Protein AF-Q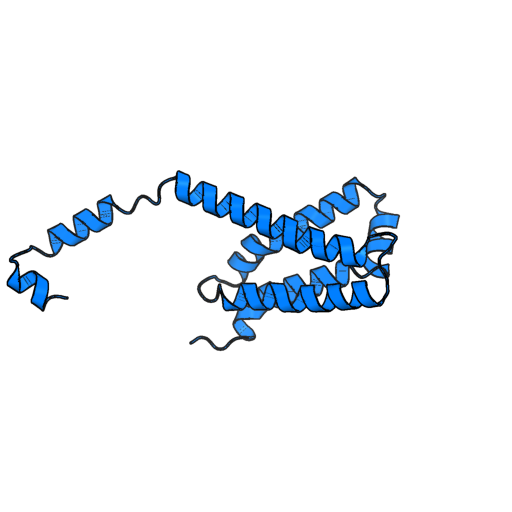26HB7-F1 (afdb_monomer_lite)

Secondary structure (DSSP, 8-state):
-HHHHHHTT--HHHHHHHHHHT----HHHHHHHHHHHHHHHHHHHHHHHHHHHSTT--HHHHHHHHHHHHHHHHHHHHHTTTS-HHHHHHHHHHHHHHHHHHHHHHS-HHHHHHHHHHTSHHHHHHHHHHHHHHHHHHS---

pLDDT: mean 83.29, std 12.32, range [47.03, 94.75]

Foldseek 3Di:
DVVVCVVVVPDVVVVVVVVVVVPPPDPVNVVVVLVVLQVQLQVLLVQLCCCQQPPPNDPVSNVVSLVSLQVVLLVLLVVPVVDALVRQCVSNVVSLVVVLVVLVVVDPPVCSVVSCVVSCVVVSSVNNNCCSNCVNVVDDDD

Structure (mmCIF, N/CA/C/O backbone):
data_AF-Q26HB7-F1
#
_entry.id   AF-Q26HB7-F1
#
loop_
_atom_site.group_PDB
_atom_site.id
_atom_site.type_symbol
_atom_site.label_atom_id
_atom_site.label_alt_id
_atom_site.label_comp_id
_atom_site.label_asym_id
_atom_site.label_entity_id
_atom_site.label_seq_id
_atom_site.pdbx_PDB_ins_code
_atom_site.Cartn_x
_atom_site.Cartn_y
_atom_site.Cartn_z
_atom_site.occupancy
_atom_site.B_iso_or_equiv
_atom_site.auth_seq_id
_atom_site.auth_comp_id
_atom_site.auth_asym_id
_atom_site.auth_atom_id
_atom_site.pdbx_PDB_model_num
ATOM 1 N N . MET A 1 1 ? -26.198 -9.750 33.982 1.00 58.72 1 MET A N 1
ATOM 2 C CA . MET A 1 1 ? -25.008 -9.469 34.816 1.00 58.72 1 MET A CA 1
ATOM 3 C C . MET A 1 1 ? -25.408 -8.933 36.194 1.00 58.72 1 MET A C 1
ATOM 5 O O . MET A 1 1 ? -24.713 -9.238 37.150 1.00 58.72 1 MET A O 1
ATOM 9 N N . GLU A 1 2 ? -26.551 -8.243 36.315 1.00 58.25 2 GLU A N 1
ATOM 10 C CA . GLU A 1 2 ? -27.126 -7.793 37.602 1.00 58.25 2 GLU A CA 1
ATOM 11 C C . GLU A 1 2 ? -27.372 -8.929 38.606 1.00 58.25 2 GLU A C 1
ATOM 13 O O . GLU A 1 2 ? -26.921 -8.833 39.737 1.00 58.25 2 GLU A O 1
ATOM 18 N N . LEU A 1 3 ? -27.954 -10.057 38.174 1.00 67.25 3 LEU A N 1
ATOM 19 C CA . LEU A 1 3 ? -28.267 -11.199 39.057 1.00 67.25 3 LEU A CA 1
ATOM 20 C C . LEU A 1 3 ? -27.049 -11.804 39.781 1.00 67.25 3 LEU A C 1
ATOM 22 O O . LEU A 1 3 ? -27.195 -12.396 40.843 1.00 67.25 3 LEU A O 1
ATOM 26 N N . ILE A 1 4 ? -25.853 -11.687 39.193 1.00 69.19 4 ILE A N 1
ATOM 27 C CA . ILE A 1 4 ? -24.612 -12.198 39.792 1.00 69.19 4 ILE A CA 1
ATOM 28 C C . ILE A 1 4 ? -24.048 -11.176 40.790 1.00 69.19 4 ILE A C 1
ATOM 30 O O . ILE A 1 4 ? -23.530 -11.571 41.827 1.00 69.19 4 ILE A O 1
ATOM 34 N N . CYS A 1 5 ? -24.178 -9.876 40.502 1.00 63.66 5 CYS A N 1
ATOM 35 C CA . CYS A 1 5 ? -23.710 -8.809 41.392 1.00 63.66 5 CYS A CA 1
ATOM 36 C C . CYS A 1 5 ? -24.573 -8.712 42.657 1.00 63.66 5 CYS A C 1
ATOM 38 O O . CYS A 1 5 ? -24.022 -8.577 43.746 1.00 63.66 5 CYS A O 1
ATOM 40 N N . ASP A 1 6 ? -25.891 -8.888 42.519 1.00 69.31 6 ASP A N 1
ATOM 41 C CA . ASP A 1 6 ? -26.824 -8.948 43.652 1.00 69.31 6 ASP A CA 1
ATOM 42 C C . ASP A 1 6 ? -26.564 -10.162 44.551 1.00 69.31 6 ASP A C 1
ATOM 44 O O . ASP A 1 6 ? -26.621 -10.054 45.771 1.00 69.31 6 ASP A O 1
ATOM 48 N N . ALA A 1 7 ? -26.222 -11.317 43.970 1.00 74.38 7 ALA A N 1
ATOM 49 C CA . ALA A 1 7 ? -25.921 -12.526 44.740 1.00 74.38 7 ALA A CA 1
ATOM 50 C C . ALA A 1 7 ? -24.597 -12.445 45.525 1.00 74.38 7 ALA A C 1
ATOM 52 O O . ALA A 1 7 ? -24.394 -13.213 46.463 1.00 74.38 7 ALA A O 1
ATOM 53 N N . LEU A 1 8 ? -23.689 -11.553 45.121 1.00 72.06 8 LEU A N 1
ATOM 54 C CA . LEU A 1 8 ? -22.365 -11.371 45.720 1.00 72.06 8 LEU A CA 1
ATOM 55 C C . LEU A 1 8 ? -22.265 -10.101 46.584 1.00 72.06 8 LEU A C 1
ATOM 57 O O . LEU A 1 8 ? -21.185 -9.834 47.103 1.00 72.06 8 LEU A O 1
ATOM 61 N N . GLU A 1 9 ? -23.354 -9.331 46.730 1.00 69.62 9 GLU A N 1
ATOM 62 C CA . GLU A 1 9 ? -23.386 -8.019 47.409 1.00 69.62 9 GLU A CA 1
ATOM 63 C C . GLU A 1 9 ? -22.279 -7.058 46.928 1.00 69.62 9 GLU A C 1
ATOM 65 O O . GLU A 1 9 ? -21.787 -6.205 47.669 1.00 69.62 9 GLU A O 1
ATOM 70 N N . ILE A 1 10 ? -21.856 -7.188 45.666 1.00 67.19 10 ILE A N 1
ATOM 71 C CA . ILE A 1 10 ? -20.816 -6.332 45.097 1.00 67.19 10 ILE A CA 1
ATOM 72 C C . ILE A 1 10 ? -21.489 -5.088 44.534 1.00 67.19 10 ILE A C 1
ATOM 74 O O . ILE A 1 10 ? -22.227 -5.149 43.549 1.00 67.19 10 ILE A O 1
ATOM 78 N N . GLU A 1 11 ? -21.196 -3.942 45.145 1.00 66.12 11 GLU A N 1
ATOM 79 C CA . GLU A 1 11 ? -21.634 -2.640 44.658 1.00 66.12 11 GLU A CA 1
ATOM 80 C C . GLU A 1 11 ? -21.124 -2.451 43.218 1.00 66.12 11 GLU A C 1
ATOM 82 O O . GLU A 1 11 ? -19.916 -2.436 42.972 1.00 66.12 11 GLU A O 1
ATOM 87 N N . SER A 1 12 ? -22.022 -2.336 42.238 1.00 61.31 12 SER A N 1
ATOM 88 C CA . SER A 1 12 ? -21.667 -2.247 40.808 1.00 61.31 12 SER A CA 1
ATOM 89 C C . SER A 1 12 ? -20.750 -1.053 40.479 1.00 61.31 12 SER A C 1
ATOM 91 O O . SER A 1 12 ? -20.002 -1.078 39.498 1.00 61.31 12 SER A O 1
ATOM 93 N N . SER A 1 13 ? -20.735 -0.037 41.348 1.00 60.41 13 SER A N 1
ATOM 94 C CA . SER A 1 13 ? -19.809 1.102 41.346 1.00 60.41 13 SER A CA 1
ATOM 95 C C . SER A 1 13 ? -18.339 0.690 41.552 1.00 60.41 13 SER A C 1
ATOM 97 O O . SER A 1 13 ? -17.431 1.272 40.948 1.00 60.41 13 SER A O 1
ATOM 99 N N . SER A 1 14 ? -18.083 -0.359 42.337 1.00 58.09 14 SER A N 1
ATOM 100 C CA . SER A 1 14 ? -16.742 -0.893 42.600 1.00 58.09 14 SER A CA 1
ATOM 101 C C . SER A 1 14 ? -16.161 -1.652 41.397 1.00 58.09 14 SER A C 1
ATOM 103 O O . SER A 1 14 ? -14.971 -1.548 41.116 1.00 58.09 14 SER A O 1
ATOM 105 N N . ILE A 1 15 ? -16.997 -2.322 40.598 1.00 59.88 15 ILE A N 1
ATOM 106 C CA . ILE A 1 15 ? -16.556 -3.018 39.375 1.00 59.88 15 ILE A CA 1
ATOM 107 C C . ILE A 1 15 ? -16.210 -2.010 38.271 1.00 59.88 15 ILE A C 1
ATOM 109 O O . ILE A 1 15 ? -15.153 -2.113 37.646 1.00 59.88 15 ILE A O 1
ATOM 113 N N . ASN A 1 16 ? -17.041 -0.979 38.089 1.00 59.66 16 ASN A N 1
ATOM 114 C CA . ASN A 1 16 ? -16.797 0.075 37.097 1.00 59.66 16 ASN A CA 1
ATOM 115 C C . ASN A 1 16 ? -15.513 0.873 37.393 1.00 59.66 16 ASN A C 1
ATOM 117 O O . ASN A 1 16 ? -14.807 1.294 36.474 1.00 59.66 16 ASN A O 1
ATOM 121 N N . SER A 1 17 ? -15.169 1.060 38.672 1.00 55.09 17 SER A N 1
ATOM 122 C CA . SER A 1 17 ? -13.924 1.735 39.062 1.00 55.09 17 SER A CA 1
ATOM 123 C C . SER A 1 17 ? -12.675 0.877 38.805 1.00 55.09 17 SER A C 1
ATOM 125 O O . SER A 1 17 ? -11.666 1.414 38.340 1.00 55.09 17 SER A O 1
ATOM 127 N N . ILE A 1 18 ? -12.747 -0.450 38.972 1.00 57.16 18 ILE A N 1
ATOM 128 C CA . ILE A 1 18 ? -11.662 -1.384 38.608 1.00 57.16 18 ILE A CA 1
ATOM 129 C C . ILE A 1 18 ? -11.458 -1.433 37.086 1.00 57.16 18 ILE A C 1
ATOM 131 O O . ILE A 1 18 ? -10.319 -1.437 36.614 1.00 57.16 18 ILE A O 1
ATOM 135 N N . GLU A 1 19 ? -12.536 -1.406 36.301 1.00 56.22 19 GLU A N 1
ATOM 136 C CA . GLU A 1 19 ? -12.456 -1.375 34.835 1.00 56.22 19 GLU A CA 1
ATOM 137 C C . GLU A 1 19 ? -11.849 -0.052 34.327 1.00 56.22 19 GLU A C 1
ATOM 139 O O . GLU A 1 19 ? -11.043 -0.054 33.394 1.00 56.22 19 GLU A O 1
ATOM 144 N N . SER A 1 20 ? -12.135 1.068 35.006 1.00 52.78 20 SER A N 1
ATOM 145 C CA . SER A 1 20 ? -11.549 2.382 34.702 1.00 52.78 20 SER A CA 1
ATOM 146 C C . SER A 1 20 ? -10.053 2.488 35.044 1.00 52.78 20 SER A C 1
ATOM 148 O O . SER A 1 20 ? -9.303 3.137 34.317 1.00 52.78 20 SER A O 1
ATOM 150 N N . LEU A 1 21 ? -9.589 1.794 36.093 1.00 51.59 21 LEU A N 1
ATOM 151 C CA . LEU A 1 21 ? -8.171 1.725 36.481 1.00 51.59 21 LEU A CA 1
ATOM 152 C C . LEU A 1 21 ? -7.346 0.827 35.544 1.00 51.59 21 LEU A C 1
ATOM 154 O O . LEU A 1 21 ? -6.145 1.038 35.386 1.00 51.59 21 LEU A O 1
ATOM 158 N N . ASN A 1 22 ? -7.987 -0.134 34.875 1.00 50.97 22 ASN A N 1
ATOM 159 C CA . ASN A 1 22 ? -7.360 -1.028 33.897 1.00 50.97 22 ASN A CA 1
ATOM 160 C C . ASN A 1 22 ? -7.416 -0.474 32.453 1.00 50.97 22 ASN A C 1
ATOM 162 O O . ASN A 1 22 ? -6.920 -1.099 31.515 1.00 50.97 22 ASN A O 1
ATOM 166 N N . HIS A 1 23 ? -7.997 0.718 32.258 1.00 47.03 23 HIS A N 1
ATOM 167 C CA . HIS A 1 23 ? -8.190 1.353 30.949 1.00 47.03 23 HIS A CA 1
ATOM 168 C C . HIS A 1 23 ? -7.012 2.231 30.494 1.00 47.03 23 HIS A C 1
ATOM 170 O O . HIS A 1 23 ? -7.153 3.111 29.648 1.00 47.03 23 HIS A O 1
ATOM 176 N N . GLY A 1 24 ? -5.811 1.984 31.010 1.00 49.81 24 GLY A N 1
ATOM 177 C CA . GLY A 1 24 ? -4.587 2.408 30.348 1.00 49.81 24 GLY A CA 1
ATOM 178 C C . GLY A 1 24 ? -4.140 1.287 29.427 1.00 49.81 24 GLY A C 1
ATOM 179 O O . GLY A 1 24 ? -3.423 0.399 29.880 1.00 49.81 24 GLY A O 1
ATOM 180 N N . LYS A 1 25 ? -4.527 1.295 28.139 1.00 55.47 25 LYS A N 1
ATOM 181 C CA . LYS A 1 25 ? -3.814 0.467 27.147 1.00 55.47 25 LYS A CA 1
ATOM 182 C C . LYS A 1 25 ? -2.330 0.739 27.355 1.00 55.47 25 LYS A C 1
ATOM 184 O O . LYS A 1 25 ? -1.895 1.871 27.147 1.00 55.47 25 LYS A O 1
ATOM 189 N N . SER A 1 26 ? -1.586 -0.261 27.829 1.00 75.12 26 SER A N 1
ATOM 190 C CA . SER A 1 26 ? -0.183 -0.058 28.166 1.00 75.12 26 SER A CA 1
ATOM 191 C C . SER A 1 26 ? 0.520 0.526 26.940 1.00 75.12 26 SER A C 1
ATOM 193 O O . SER A 1 26 ? 0.284 0.078 25.813 1.00 75.12 26 SER A O 1
ATOM 195 N N . LEU A 1 27 ? 1.348 1.560 27.138 1.00 80.50 27 LEU A N 1
ATOM 196 C CA . LEU A 1 27 ? 2.089 2.201 26.042 1.00 80.50 27 LEU A CA 1
ATOM 197 C C . LEU A 1 27 ? 2.811 1.149 25.183 1.00 80.50 27 LEU A C 1
ATOM 199 O O . LEU A 1 27 ? 2.833 1.253 23.960 1.00 80.50 27 LEU A O 1
ATOM 203 N N . SER A 1 28 ? 3.287 0.080 25.828 1.00 81.25 28 SER A N 1
ATOM 204 C CA . SER A 1 28 ? 3.861 -1.106 25.190 1.00 81.25 28 SER A CA 1
ATOM 205 C C . SER A 1 28 ? 2.931 -1.758 24.154 1.00 81.25 28 SER A C 1
ATOM 207 O O . SER A 1 28 ? 3.329 -1.944 23.006 1.00 81.25 28 SER A O 1
ATOM 209 N N . THR A 1 29 ? 1.667 -2.036 24.493 1.00 85.25 29 THR A N 1
ATOM 210 C CA . THR A 1 29 ? 0.704 -2.658 23.565 1.00 85.25 29 THR A CA 1
ATOM 211 C C . THR A 1 29 ? 0.424 -1.777 22.348 1.00 85.25 29 THR A C 1
ATOM 213 O O . THR A 1 29 ? 0.307 -2.278 21.230 1.00 85.25 29 THR A O 1
ATOM 216 N N . ILE A 1 30 ? 0.343 -0.457 22.543 1.00 86.62 30 ILE A N 1
ATOM 217 C CA . ILE A 1 30 ? 0.146 0.495 21.441 1.00 86.62 30 ILE A CA 1
ATOM 218 C C . ILE A 1 30 ? 1.357 0.466 20.502 1.00 86.62 30 ILE A C 1
ATOM 220 O O . ILE A 1 30 ? 1.187 0.344 19.289 1.00 86.62 30 ILE A O 1
ATOM 224 N N . ILE A 1 31 ? 2.570 0.522 21.055 1.00 89.75 31 ILE A N 1
ATOM 225 C CA . ILE A 1 31 ? 3.820 0.496 20.284 1.00 89.75 31 ILE A CA 1
ATOM 226 C C . ILE A 1 31 ? 3.927 -0.793 19.461 1.00 89.75 31 ILE A C 1
ATOM 228 O O . ILE A 1 31 ? 4.160 -0.728 18.254 1.00 89.75 31 ILE A O 1
ATOM 232 N N . ILE A 1 32 ? 3.692 -1.955 20.077 1.00 89.62 32 ILE A N 1
ATOM 233 C CA . ILE A 1 32 ? 3.748 -3.255 19.392 1.00 89.62 32 ILE A CA 1
ATOM 234 C C . ILE A 1 32 ? 2.748 -3.304 18.229 1.00 89.62 32 ILE A C 1
ATOM 236 O O . ILE A 1 32 ? 3.093 -3.759 17.138 1.00 89.62 32 ILE A O 1
ATOM 240 N N . HIS A 1 33 ? 1.531 -2.788 18.429 1.00 88.12 33 HIS A N 1
ATOM 241 C CA . HIS A 1 33 ? 0.513 -2.747 17.382 1.00 88.12 33 HIS A CA 1
ATOM 242 C C . HIS A 1 33 ? 0.956 -1.913 16.172 1.00 88.12 33 HIS A C 1
ATOM 244 O O . HIS A 1 33 ? 0.818 -2.361 15.033 1.00 88.12 33 HIS A O 1
ATOM 250 N N . TYR A 1 34 ? 1.528 -0.727 16.401 1.00 88.12 34 TYR A N 1
ATOM 251 C CA . TYR A 1 34 ? 2.023 0.124 15.315 1.00 88.12 34 TYR A CA 1
ATOM 252 C C . TYR A 1 34 ? 3.236 -0.473 14.596 1.00 88.12 34 TYR A C 1
ATOM 254 O O . TYR A 1 34 ? 3.309 -0.379 13.372 1.00 88.12 34 TYR A O 1
ATOM 262 N N . ILE A 1 35 ? 4.153 -1.130 15.313 1.00 90.44 35 ILE A N 1
ATOM 263 C CA . ILE A 1 35 ? 5.288 -1.835 14.697 1.00 90.44 35 ILE A CA 1
ATOM 264 C C . ILE A 1 35 ? 4.787 -2.950 13.777 1.00 90.44 35 ILE A C 1
ATOM 266 O O . ILE A 1 35 ? 5.221 -3.054 12.632 1.00 90.44 35 ILE A O 1
ATOM 270 N N . PHE A 1 36 ? 3.841 -3.762 14.246 1.00 88.94 36 PHE A N 1
ATOM 271 C CA . PHE A 1 36 ? 3.291 -4.850 13.443 1.00 88.94 36 PHE A CA 1
ATOM 272 C C . PHE A 1 36 ? 2.550 -4.330 12.207 1.00 88.94 36 PHE A C 1
ATOM 274 O O . PHE A 1 36 ? 2.730 -4.845 11.103 1.00 88.94 36 PHE A O 1
ATOM 281 N N . LEU A 1 37 ? 1.778 -3.252 12.373 1.00 88.62 37 LEU A N 1
ATOM 282 C CA . LEU A 1 37 ? 1.112 -2.566 11.271 1.00 88.62 37 LEU A CA 1
ATOM 283 C C . LEU A 1 37 ? 2.123 -2.065 10.230 1.00 88.62 37 LEU A C 1
ATOM 285 O O . LEU A 1 37 ? 1.901 -2.226 9.030 1.00 88.62 37 LEU A O 1
ATOM 289 N N . PHE A 1 38 ? 3.237 -1.488 10.677 1.00 88.56 38 PHE A N 1
ATOM 290 C CA . PHE A 1 38 ? 4.304 -1.012 9.803 1.00 88.56 38 PHE A CA 1
ATOM 291 C C . PHE A 1 38 ? 4.947 -2.155 9.006 1.00 88.56 38 PHE A C 1
ATOM 293 O O . PHE A 1 38 ? 5.067 -2.059 7.785 1.00 88.56 38 PHE A O 1
ATOM 300 N N . ILE A 1 39 ? 5.280 -3.268 9.668 1.00 90.00 39 ILE A N 1
ATOM 301 C CA . ILE A 1 39 ? 5.855 -4.456 9.019 1.00 90.00 39 ILE A CA 1
ATOM 302 C C . ILE A 1 39 ? 4.897 -5.020 7.965 1.00 90.00 39 ILE A C 1
ATOM 304 O O . ILE A 1 39 ? 5.322 -5.293 6.844 1.00 90.00 39 ILE A O 1
ATOM 308 N N . ILE A 1 40 ? 3.604 -5.144 8.283 1.00 88.31 40 ILE A N 1
ATOM 309 C CA . ILE A 1 40 ? 2.586 -5.599 7.323 1.00 88.31 40 ILE A CA 1
ATOM 310 C C . ILE A 1 40 ? 2.546 -4.689 6.097 1.00 88.31 40 ILE A C 1
ATOM 312 O O . ILE A 1 40 ? 2.535 -5.181 4.972 1.00 88.31 40 ILE A O 1
ATOM 316 N N . ASN A 1 41 ? 2.538 -3.371 6.300 1.00 91.00 41 ASN A N 1
ATOM 317 C CA . ASN A 1 41 ? 2.487 -2.402 5.208 1.00 91.00 41 ASN A CA 1
ATOM 318 C C . ASN A 1 41 ? 3.696 -2.536 4.267 1.00 91.00 41 ASN A C 1
ATOM 320 O O . ASN A 1 41 ? 3.526 -2.511 3.047 1.00 91.00 41 ASN A O 1
ATOM 324 N N . ILE A 1 42 ? 4.898 -2.719 4.821 1.00 89.25 42 ILE A N 1
ATOM 325 C CA . ILE A 1 42 ? 6.109 -2.967 4.028 1.00 89.25 42 ILE A CA 1
ATOM 326 C C . ILE A 1 42 ? 6.011 -4.297 3.291 1.00 89.25 42 ILE A C 1
ATOM 328 O O . ILE A 1 42 ? 6.328 -4.353 2.110 1.00 89.25 42 ILE A O 1
ATOM 332 N N . LEU A 1 43 ? 5.572 -5.361 3.961 1.00 90.31 43 LEU A N 1
ATOM 333 C CA . LEU A 1 43 ? 5.528 -6.700 3.383 1.00 90.31 43 LEU A CA 1
ATOM 334 C C . LEU A 1 43 ? 4.542 -6.772 2.214 1.00 90.31 43 LEU A C 1
ATOM 336 O O . LEU A 1 43 ? 4.905 -7.251 1.142 1.00 90.31 43 LEU A O 1
ATOM 340 N N . VAL A 1 44 ? 3.326 -6.247 2.389 1.00 88.56 44 VAL A N 1
ATOM 341 C CA . VAL A 1 44 ? 2.304 -6.210 1.330 1.00 88.56 44 VAL A CA 1
ATOM 342 C C . VAL A 1 44 ? 2.851 -5.512 0.092 1.00 88.56 44 VAL A C 1
ATOM 344 O O . VAL A 1 44 ? 2.748 -6.036 -1.017 1.00 88.56 44 VAL A O 1
ATOM 347 N N . MET A 1 45 ? 3.481 -4.354 0.281 1.00 89.94 45 MET A N 1
ATOM 348 C CA . MET A 1 45 ? 3.978 -3.583 -0.845 1.00 89.94 45 MET A CA 1
ATOM 349 C C . MET A 1 45 ? 5.288 -4.128 -1.421 1.00 89.94 45 MET A C 1
ATOM 351 O O . MET A 1 45 ? 5.507 -4.049 -2.625 1.00 89.94 45 MET A O 1
ATOM 355 N N . GLY A 1 46 ? 6.129 -4.746 -0.595 1.00 88.00 46 GLY A N 1
ATOM 356 C CA . GLY A 1 46 ? 7.326 -5.458 -1.029 1.00 88.00 46 GLY A CA 1
ATOM 357 C C . GLY A 1 46 ? 6.984 -6.619 -1.958 1.00 88.00 46 GLY A C 1
ATOM 358 O O . GLY A 1 46 ? 7.619 -6.763 -2.997 1.00 88.00 46 GLY A O 1
ATOM 359 N N . ILE A 1 47 ? 5.932 -7.383 -1.645 1.00 91.69 47 ILE A N 1
ATOM 360 C CA . ILE A 1 47 ? 5.440 -8.462 -2.511 1.00 91.69 47 ILE A CA 1
ATOM 361 C C . ILE A 1 47 ? 4.926 -7.890 -3.836 1.00 91.69 47 ILE A C 1
ATOM 363 O O . ILE A 1 47 ? 5.408 -8.283 -4.894 1.00 91.69 47 ILE A O 1
ATOM 367 N N . VAL A 1 48 ? 3.994 -6.931 -3.809 1.00 92.56 48 VAL A N 1
ATOM 368 C CA . VAL A 1 48 ? 3.444 -6.328 -5.043 1.00 92.56 48 VAL A CA 1
ATOM 369 C C . VAL A 1 48 ? 4.548 -5.690 -5.893 1.00 92.56 48 VAL A C 1
ATOM 371 O O . VAL A 1 48 ? 4.574 -5.846 -7.113 1.00 92.56 48 VAL A O 1
ATOM 374 N N . GLY A 1 49 ? 5.489 -5.009 -5.246 1.00 90.50 49 GLY A N 1
ATOM 375 C CA . GLY A 1 49 ? 6.662 -4.417 -5.868 1.00 90.50 49 GLY A CA 1
ATOM 376 C C . GLY A 1 49 ? 7.566 -5.445 -6.537 1.00 90.50 49 GLY A C 1
ATOM 377 O O . GLY A 1 49 ? 7.905 -5.285 -7.704 1.00 90.50 49 GLY A O 1
ATOM 378 N N . TYR A 1 50 ? 7.898 -6.533 -5.842 1.00 90.94 50 TYR A N 1
ATOM 379 C CA . TYR A 1 50 ? 8.700 -7.627 -6.390 1.00 90.94 50 TYR A CA 1
ATOM 380 C C . TYR A 1 50 ? 8.008 -8.301 -7.582 1.00 90.94 50 TYR A C 1
ATOM 382 O O . TYR A 1 50 ? 8.620 -8.507 -8.623 1.00 90.94 50 TYR A O 1
ATOM 390 N N . LEU A 1 51 ? 6.702 -8.565 -7.496 1.00 91.62 51 LEU A N 1
ATOM 391 C CA . LEU A 1 51 ? 5.973 -9.213 -8.590 1.00 91.62 51 LEU A CA 1
ATOM 392 C C . LEU A 1 51 ? 5.816 -8.317 -9.837 1.00 91.62 51 LEU A C 1
ATOM 394 O O . LEU A 1 51 ? 5.491 -8.830 -10.910 1.00 91.62 51 LEU A O 1
ATOM 398 N N . THR A 1 52 ? 6.030 -7.001 -9.721 1.00 91.56 52 THR A N 1
ATOM 399 C CA . THR A 1 52 ? 5.848 -6.043 -10.827 1.00 91.56 52 THR A CA 1
ATOM 400 C C . THR A 1 52 ? 7.156 -5.465 -11.361 1.00 91.56 52 THR A C 1
ATOM 402 O O . THR A 1 52 ? 7.373 -5.496 -12.572 1.00 91.56 52 THR A O 1
ATOM 405 N N . LEU A 1 53 ? 8.010 -4.925 -10.490 1.00 85.94 53 LEU A N 1
ATOM 406 C CA . LEU A 1 53 ? 9.213 -4.175 -10.859 1.00 85.94 53 LEU A CA 1
ATOM 407 C C . LEU A 1 53 ? 10.475 -5.028 -11.006 1.00 85.94 53 LEU A C 1
ATOM 409 O O . LEU A 1 53 ? 11.454 -4.532 -11.565 1.00 85.94 53 LEU A O 1
ATOM 413 N N . ASP A 1 54 ? 10.483 -6.259 -10.499 1.00 85.75 54 ASP A N 1
ATOM 414 C CA . ASP A 1 54 ? 11.660 -7.119 -10.590 1.00 85.75 54 ASP A CA 1
ATOM 415 C C . ASP A 1 54 ? 12.013 -7.434 -12.053 1.00 85.75 54 ASP A C 1
ATOM 417 O O . ASP A 1 54 ? 11.136 -7.584 -12.910 1.00 85.75 54 ASP A O 1
ATOM 421 N N . SER A 1 55 ? 13.308 -7.522 -12.359 1.00 81.81 55 SER A N 1
ATOM 422 C CA . SER A 1 55 ? 13.781 -7.801 -13.719 1.00 81.81 55 SER A CA 1
ATOM 423 C C . SER A 1 55 ? 13.324 -9.165 -14.241 1.00 81.81 55 SER A C 1
ATOM 425 O O . SER A 1 55 ? 13.148 -9.323 -15.447 1.00 81.81 55 SER A O 1
ATOM 427 N N . GLU A 1 56 ? 13.085 -10.123 -13.346 1.00 87.44 56 GLU A N 1
ATOM 428 C CA . GLU A 1 56 ? 12.605 -11.473 -13.648 1.00 87.44 56 GLU A CA 1
ATOM 429 C C . GLU A 1 56 ? 11.061 -11.550 -13.657 1.00 87.44 56 GLU A C 1
ATOM 431 O O . GLU A 1 56 ? 10.482 -12.617 -13.873 1.00 87.44 56 GLU A O 1
ATOM 436 N N . ALA A 1 57 ? 10.350 -10.435 -13.431 1.00 86.06 57 ALA A N 1
ATOM 437 C CA . ALA A 1 57 ? 8.892 -10.422 -13.342 1.00 86.06 57 ALA A CA 1
ATOM 438 C C . ALA A 1 57 ? 8.227 -10.772 -14.684 1.00 86.06 57 ALA A C 1
ATOM 440 O O . ALA A 1 57 ? 8.073 -9.937 -15.588 1.00 86.06 57 ALA A O 1
ATOM 441 N N . THR A 1 58 ? 7.762 -12.017 -14.778 1.00 92.06 58 THR A N 1
ATOM 442 C CA . THR A 1 58 ? 7.016 -12.543 -15.925 1.00 92.06 58 THR A CA 1
ATOM 443 C C . THR A 1 58 ? 5.582 -12.011 -15.978 1.00 92.06 58 THR A C 1
ATOM 445 O O . THR A 1 58 ? 5.033 -11.495 -15.003 1.00 92.06 58 THR A O 1
ATOM 448 N N . PHE A 1 59 ? 4.919 -12.196 -17.121 1.00 89.44 59 PHE A N 1
ATOM 449 C CA . PHE A 1 59 ? 3.505 -11.847 -17.284 1.00 89.44 59 PHE A CA 1
ATOM 450 C C . PHE A 1 59 ? 2.597 -12.519 -16.235 1.00 89.44 59 PHE A C 1
ATOM 452 O O . PHE A 1 59 ? 1.671 -11.892 -15.724 1.00 89.44 59 PHE A O 1
ATOM 459 N N . HIS A 1 60 ? 2.906 -13.762 -15.851 1.00 92.25 60 HIS A N 1
ATOM 460 C CA . HIS A 1 60 ? 2.150 -14.513 -14.846 1.00 92.25 60 HIS A CA 1
ATOM 461 C C . HIS A 1 60 ? 2.311 -13.899 -13.450 1.00 92.25 60 HIS A C 1
ATOM 463 O O . HIS A 1 60 ? 1.328 -13.743 -12.727 1.00 92.25 60 HIS A O 1
ATOM 469 N N . SER A 1 61 ? 3.535 -13.491 -13.098 1.00 93.00 61 SER A N 1
ATOM 470 C CA . SER A 1 61 ? 3.824 -12.790 -11.843 1.00 93.00 61 SER A CA 1
ATOM 471 C C . SER A 1 61 ? 3.038 -11.480 -11.742 1.00 93.00 61 SER A C 1
ATOM 473 O O . SER A 1 61 ? 2.389 -11.210 -10.733 1.00 93.00 61 SER A O 1
ATOM 475 N N . ARG A 1 62 ? 2.981 -10.709 -12.835 1.00 92.69 62 ARG A N 1
ATOM 476 C CA . ARG A 1 62 ? 2.229 -9.446 -12.881 1.00 92.69 62 ARG A CA 1
ATOM 477 C C . ARG A 1 62 ? 0.729 -9.656 -12.713 1.00 92.69 62 ARG A C 1
ATOM 479 O O . ARG A 1 62 ? 0.105 -8.920 -11.957 1.00 92.69 62 ARG A O 1
ATOM 486 N N . ILE A 1 63 ? 0.149 -10.677 -13.351 1.00 93.38 63 ILE A N 1
ATOM 487 C CA . ILE A 1 63 ? -1.250 -11.070 -13.099 1.00 93.38 63 ILE A CA 1
ATOM 488 C C . ILE A 1 63 ? -1.450 -11.399 -11.613 1.00 93.38 63 ILE A C 1
ATOM 490 O O . ILE A 1 63 ? -2.421 -10.943 -11.008 1.00 93.38 63 ILE A O 1
ATOM 494 N N . GLY A 1 64 ? -0.508 -12.128 -11.010 1.00 93.44 64 GLY A N 1
ATOM 495 C CA . GLY A 1 64 ? -0.485 -12.397 -9.573 1.00 93.44 64 GLY A CA 1
ATOM 496 C C . GLY A 1 64 ? -0.493 -11.122 -8.726 1.00 93.44 64 GLY A C 1
ATOM 497 O O . GLY A 1 64 ? -1.257 -11.045 -7.767 1.00 93.44 64 GLY A O 1
ATOM 498 N N . ALA A 1 65 ? 0.277 -10.099 -9.108 1.00 94.38 65 ALA A N 1
ATOM 499 C CA . ALA A 1 65 ? 0.281 -8.804 -8.428 1.00 94.38 65 ALA A CA 1
ATOM 500 C C . ALA A 1 65 ? -1.088 -8.113 -8.489 1.00 94.38 65 ALA A C 1
ATOM 502 O O . ALA A 1 65 ? -1.580 -7.657 -7.460 1.00 94.38 65 ALA A O 1
ATOM 503 N N . TYR A 1 66 ? -1.740 -8.102 -9.656 1.00 94.31 66 TYR A N 1
ATOM 504 C CA . TYR A 1 66 ? -3.088 -7.541 -9.806 1.00 94.31 66 TYR A CA 1
ATOM 505 C C . TYR A 1 66 ? -4.112 -8.243 -8.909 1.00 94.31 66 TYR A C 1
ATOM 507 O O . TYR A 1 66 ? -4.915 -7.582 -8.248 1.00 94.31 66 TYR A O 1
ATOM 515 N N . LEU A 1 67 ? -4.062 -9.577 -8.853 1.00 94.75 67 LEU A N 1
ATOM 516 C CA . LEU A 1 67 ? -4.911 -10.377 -7.970 1.00 94.75 67 LEU A CA 1
ATOM 517 C C . LEU A 1 67 ? -4.635 -10.043 -6.498 1.00 94.75 67 LEU A C 1
ATOM 519 O O . LEU A 1 67 ? -5.570 -9.763 -5.750 1.00 94.75 67 LEU A O 1
ATOM 523 N N . LEU A 1 68 ? -3.366 -10.018 -6.082 1.00 94.31 68 LEU A N 1
ATOM 524 C CA . LEU A 1 68 ? -2.981 -9.701 -4.703 1.00 94.31 68 LEU A CA 1
ATOM 525 C C . LEU A 1 68 ? -3.414 -8.295 -4.286 1.00 94.31 68 LEU A C 1
ATOM 527 O O . LEU A 1 68 ? -3.918 -8.119 -3.177 1.00 94.31 68 LEU A O 1
ATOM 531 N N . SER A 1 69 ? -3.270 -7.316 -5.179 1.00 93.69 69 SER A N 1
ATOM 532 C CA . SER A 1 69 ? -3.714 -5.938 -4.967 1.00 93.69 69 SER A CA 1
ATOM 533 C C . SER A 1 69 ? -5.216 -5.807 -4.754 1.00 93.69 69 SER A C 1
ATOM 535 O O . SER A 1 69 ? -5.664 -4.864 -4.115 1.00 93.69 69 SER A O 1
ATOM 537 N N . PHE A 1 70 ? -6.015 -6.751 -5.240 1.00 93.81 70 PHE A N 1
ATOM 538 C CA . PHE A 1 70 ? -7.434 -6.802 -4.919 1.00 93.81 70 PHE A CA 1
ATOM 539 C C . PHE A 1 70 ? -7.692 -7.587 -3.625 1.00 93.81 70 PHE A C 1
ATOM 541 O O . PHE A 1 70 ? -8.310 -7.078 -2.687 1.00 93.81 70 PHE A O 1
ATOM 548 N N . PHE A 1 71 ? -7.182 -8.818 -3.543 1.00 93.75 71 PHE A N 1
ATOM 549 C CA . PHE A 1 71 ? -7.517 -9.745 -2.464 1.00 93.75 71 PHE A CA 1
ATOM 550 C C . PHE A 1 71 ? -6.963 -9.326 -1.101 1.00 93.75 71 PHE A C 1
ATOM 552 O O . PHE A 1 71 ? -7.697 -9.406 -0.118 1.00 93.75 71 PHE A O 1
ATOM 559 N N . ILE A 1 72 ? -5.713 -8.855 -1.009 1.00 92.69 72 ILE A N 1
ATOM 560 C CA . ILE A 1 72 ? -5.123 -8.447 0.278 1.00 92.69 72 ILE A CA 1
ATOM 561 C C . ILE A 1 72 ? -5.949 -7.310 0.909 1.00 92.69 72 ILE A C 1
ATOM 563 O O . ILE A 1 72 ? -6.404 -7.467 2.045 1.00 92.69 72 ILE A O 1
ATOM 567 N N . PRO A 1 73 ? -6.228 -6.199 0.202 1.00 91.75 73 PRO A N 1
ATOM 568 C CA . PRO A 1 73 ? -7.147 -5.165 0.671 1.00 91.75 73 PRO A CA 1
ATOM 569 C C . PRO A 1 73 ? -8.543 -5.669 1.021 1.00 91.75 73 PRO A C 1
ATOM 571 O O . PRO A 1 73 ? -9.082 -5.246 2.040 1.00 91.75 73 PRO A O 1
ATOM 574 N N . CYS A 1 74 ? -9.118 -6.594 0.246 1.00 91.94 74 CYS A N 1
ATOM 575 C CA . CYS A 1 74 ? -10.403 -7.208 0.588 1.00 91.94 74 CYS A CA 1
ATOM 576 C C . CYS A 1 74 ? -10.355 -7.929 1.942 1.00 91.94 74 CYS A C 1
ATOM 578 O O . CYS A 1 74 ? -11.249 -7.728 2.764 1.00 91.94 74 CYS A O 1
ATOM 580 N N . PHE A 1 75 ? -9.308 -8.714 2.216 1.00 91.44 75 PHE A N 1
ATOM 581 C CA . PHE A 1 75 ? -9.129 -9.352 3.523 1.00 91.44 75 PHE A CA 1
ATOM 582 C C . PHE A 1 75 ? -8.969 -8.317 4.636 1.00 91.44 75 PHE A C 1
ATOM 584 O O . PHE A 1 75 ? -9.607 -8.441 5.680 1.00 91.44 75 PHE A O 1
ATOM 591 N N . ILE A 1 76 ? -8.180 -7.263 4.410 1.00 90.75 76 ILE A N 1
ATOM 592 C CA . ILE A 1 76 ? -8.029 -6.172 5.379 1.00 90.75 76 ILE A CA 1
ATOM 593 C C . ILE A 1 76 ? -9.397 -5.570 5.698 1.00 90.75 76 ILE A C 1
ATOM 595 O O . ILE A 1 76 ? -9.746 -5.461 6.870 1.00 90.75 76 ILE A O 1
ATOM 599 N N . VAL A 1 77 ? -10.201 -5.226 4.689 1.00 91.50 77 VAL A N 1
ATOM 600 C CA . VAL A 1 77 ? -11.562 -4.697 4.871 1.00 91.50 77 VAL A CA 1
ATOM 601 C C . VAL A 1 77 ? -12.424 -5.679 5.672 1.00 91.50 77 VAL A C 1
ATOM 603 O O . VAL A 1 77 ? -13.071 -5.266 6.633 1.00 91.50 77 VAL A O 1
ATOM 606 N N . PHE A 1 78 ? -12.395 -6.970 5.331 1.00 90.31 78 PHE A N 1
ATOM 607 C CA . PHE A 1 78 ? -13.177 -8.006 6.006 1.00 90.31 78 PHE A CA 1
ATOM 608 C C . PHE A 1 78 ? -12.846 -8.123 7.501 1.00 90.31 78 PHE A C 1
ATOM 610 O O . PHE A 1 78 ? -13.752 -8.202 8.326 1.00 90.31 78 PHE A O 1
ATOM 617 N N . PHE A 1 79 ? -11.566 -8.059 7.873 1.00 88.44 79 PHE A N 1
ATOM 618 C CA . PHE A 1 79 ? -11.141 -8.125 9.277 1.00 88.44 79 PHE A CA 1
ATOM 619 C C . PHE A 1 79 ? -11.213 -6.780 10.013 1.00 88.44 79 PHE 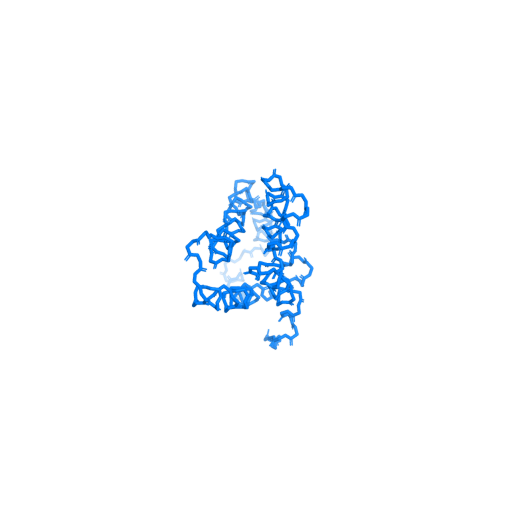A C 1
ATOM 621 O O . PHE A 1 79 ? -11.092 -6.738 11.237 1.00 88.44 79 PHE A O 1
ATOM 628 N N . THR A 1 80 ? -11.426 -5.671 9.300 1.00 89.69 80 THR A N 1
ATOM 629 C CA . THR A 1 80 ? -11.432 -4.314 9.871 1.00 89.69 80 THR A CA 1
ATOM 630 C C . THR A 1 80 ? -1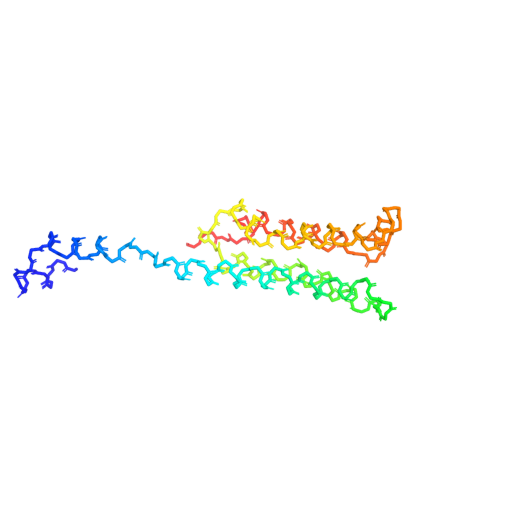2.746 -3.569 9.648 1.00 89.69 80 THR A C 1
ATOM 632 O O . THR A 1 80 ? -12.761 -2.344 9.570 1.00 89.69 80 THR A O 1
ATOM 635 N N . GLN A 1 81 ? -13.872 -4.289 9.628 1.00 85.62 81 GLN A N 1
ATOM 636 C CA . GLN A 1 81 ? -15.220 -3.712 9.481 1.00 85.62 81 GLN A CA 1
ATOM 637 C C . GLN A 1 81 ? -15.567 -2.654 10.544 1.00 85.62 81 GLN A C 1
ATOM 639 O O . GLN A 1 81 ? -16.406 -1.792 10.308 1.00 85.62 81 GLN A O 1
ATOM 644 N N . LYS A 1 82 ? -14.912 -2.705 11.712 1.00 86.44 82 LYS A N 1
ATOM 645 C CA . LYS A 1 82 ? -15.083 -1.722 12.794 1.00 86.44 82 LYS A CA 1
ATOM 646 C C . LYS A 1 82 ? -14.380 -0.384 12.531 1.00 86.44 82 LYS A C 1
ATOM 648 O O . LYS A 1 82 ? -14.663 0.578 13.235 1.00 86.44 82 LYS A O 1
ATOM 653 N N . LEU A 1 83 ? -13.428 -0.335 11.594 1.00 87.06 83 LEU A N 1
ATOM 654 C CA . LEU A 1 83 ? -12.691 0.882 11.250 1.00 87.06 83 LEU A CA 1
ATOM 655 C C . LEU A 1 83 ? -13.405 1.640 10.140 1.00 87.06 83 LEU A C 1
ATOM 657 O O . LEU A 1 83 ? -13.876 1.026 9.181 1.00 87.06 83 LEU A O 1
ATOM 661 N N . THR A 1 84 ? -13.383 2.969 10.233 1.00 90.06 84 THR A N 1
ATOM 662 C CA . THR A 1 84 ? -13.880 3.813 9.146 1.00 90.06 84 THR A CA 1
ATOM 663 C C . THR A 1 84 ? -13.007 3.663 7.896 1.00 90.06 84 THR A C 1
ATOM 665 O O . THR A 1 84 ? -11.800 3.404 7.982 1.00 90.06 84 THR A O 1
ATOM 668 N N . SER A 1 85 ? -13.585 3.878 6.713 1.00 88.56 85 SER A N 1
ATOM 669 C CA . SER A 1 85 ? -12.845 3.825 5.442 1.00 88.56 85 SER A CA 1
ATOM 670 C C . SER A 1 85 ? -11.592 4.710 5.427 1.00 88.56 85 SER A C 1
ATOM 672 O O . SER A 1 85 ? -10.548 4.282 4.936 1.00 88.56 85 SER A O 1
ATOM 674 N N . GLY A 1 86 ? -11.662 5.910 6.013 1.00 87.88 86 GLY A N 1
ATOM 675 C CA . GLY A 1 86 ? -10.520 6.824 6.115 1.00 87.88 86 GLY A CA 1
ATOM 676 C C . GLY A 1 86 ? -9.414 6.300 7.034 1.00 87.88 86 GLY A C 1
ATOM 677 O O . GLY A 1 86 ? -8.248 6.284 6.647 1.00 87.88 86 GLY A O 1
ATOM 678 N N . GLU A 1 87 ? -9.764 5.803 8.222 1.00 90.19 87 GLU A N 1
ATOM 679 C CA . GLU A 1 87 ? -8.785 5.228 9.156 1.00 90.19 87 GLU A CA 1
ATOM 680 C C . GLU A 1 87 ? -8.112 3.981 8.588 1.00 90.19 87 GLU A C 1
ATOM 682 O O . GLU A 1 87 ? -6.909 3.787 8.767 1.00 90.19 87 GLU A O 1
ATOM 687 N N . ARG A 1 88 ? -8.873 3.1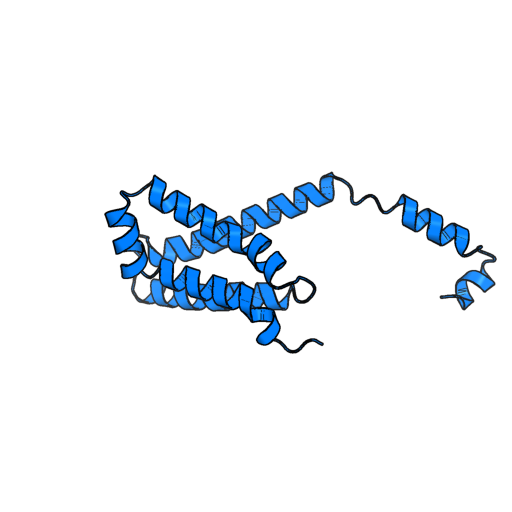31 7.892 1.00 90.81 88 ARG A N 1
ATOM 688 C CA . ARG A 1 88 ? -8.346 1.940 7.226 1.00 90.81 88 ARG A CA 1
ATOM 689 C C . ARG A 1 88 ? -7.379 2.322 6.108 1.00 90.81 88 ARG A C 1
ATOM 691 O O . ARG A 1 88 ? -6.291 1.754 6.041 1.00 90.81 88 ARG A O 1
ATOM 698 N N . LEU A 1 89 ? -7.735 3.308 5.283 1.00 91.50 89 LEU A N 1
ATOM 699 C CA . LEU A 1 89 ? -6.848 3.826 4.242 1.00 91.50 89 LEU A CA 1
ATOM 700 C C . LEU A 1 89 ? -5.562 4.401 4.841 1.00 91.50 89 LEU A C 1
ATOM 702 O O . LEU A 1 89 ? -4.489 4.163 4.313 1.00 91.50 89 LEU A O 1
ATOM 706 N N . LEU A 1 90 ? -5.632 5.117 5.959 1.00 90.19 90 LEU A N 1
ATOM 707 C CA . LEU A 1 90 ? -4.442 5.708 6.568 1.00 90.19 90 LEU A CA 1
ATOM 708 C C . LEU A 1 90 ? -3.544 4.628 7.197 1.00 90.19 90 LEU A C 1
ATOM 710 O O . LEU A 1 90 ? -2.340 4.604 6.966 1.00 90.19 90 LEU A O 1
ATOM 714 N N . LYS A 1 91 ? -4.123 3.669 7.926 1.00 89.94 91 LYS A N 1
ATOM 715 C CA . LYS A 1 91 ? -3.370 2.599 8.606 1.00 89.94 91 LYS A CA 1
ATOM 716 C C . LYS A 1 91 ? -2.752 1.577 7.650 1.00 89.94 91 LYS A C 1
ATOM 718 O O . LYS A 1 91 ? -1.620 1.158 7.870 1.00 89.94 91 LYS A O 1
ATOM 723 N N . TYR A 1 92 ? -3.484 1.167 6.616 1.00 88.56 92 TYR A N 1
ATOM 724 C CA . TYR A 1 92 ? -3.062 0.115 5.678 1.00 88.56 92 TYR A CA 1
ATOM 725 C C . TYR A 1 92 ? -2.656 0.649 4.300 1.00 88.56 92 TYR A C 1
ATOM 727 O O . TYR A 1 92 ? -2.185 -0.110 3.457 1.00 88.56 92 TYR A O 1
ATOM 735 N N . GLY A 1 93 ? -2.863 1.943 4.052 1.00 88.69 93 GLY A N 1
ATOM 736 C CA . GLY A 1 93 ? -2.474 2.608 2.814 1.00 88.69 93 GLY A CA 1
ATOM 737 C C . GLY A 1 93 ? -1.104 3.288 2.880 1.00 88.69 93 GLY A C 1
ATOM 738 O O . GLY A 1 93 ? -0.493 3.536 1.841 1.00 88.69 93 GLY A O 1
ATOM 739 N N . MET A 1 94 ? -0.585 3.572 4.083 1.00 89.50 94 MET A N 1
ATOM 740 C CA . MET A 1 94 ? 0.708 4.250 4.251 1.00 89.50 94 MET A CA 1
ATOM 741 C C . MET A 1 94 ? 1.884 3.478 3.639 1.00 89.50 94 MET A C 1
ATOM 743 O O . MET A 1 94 ? 2.810 4.107 3.126 1.00 89.50 94 MET A O 1
ATOM 747 N N . GLY A 1 95 ? 1.837 2.142 3.609 1.00 87.69 95 GLY A N 1
ATOM 748 C CA . GLY A 1 95 ? 2.854 1.322 2.942 1.00 87.69 95 GLY A CA 1
ATOM 749 C C . GLY A 1 95 ? 3.003 1.634 1.453 1.00 87.69 95 GLY A C 1
ATOM 750 O O . GLY A 1 95 ? 4.123 1.706 0.950 1.00 87.69 95 GLY A O 1
ATOM 751 N N . TYR A 1 96 ? 1.893 1.907 0.758 1.00 88.50 96 TYR A N 1
ATOM 752 C CA . TYR A 1 96 ? 1.922 2.280 -0.658 1.00 88.50 96 TYR A CA 1
ATOM 753 C C . TYR A 1 96 ? 2.608 3.629 -0.869 1.00 88.50 96 TYR A C 1
ATOM 755 O O . TYR A 1 96 ? 3.434 3.761 -1.768 1.00 88.50 96 TYR A O 1
ATOM 763 N N . ILE A 1 97 ? 2.310 4.615 -0.016 1.00 88.44 97 ILE A N 1
ATOM 764 C CA . ILE A 1 97 ? 2.932 5.945 -0.077 1.00 88.44 97 ILE A CA 1
ATOM 765 C C . ILE A 1 97 ? 4.443 5.821 0.140 1.00 88.44 97 ILE A C 1
ATOM 767 O O . ILE A 1 97 ? 5.229 6.333 -0.657 1.00 88.44 97 ILE A O 1
ATOM 771 N N . PHE A 1 98 ? 4.849 5.095 1.182 1.00 89.19 98 PHE A N 1
ATOM 772 C CA . PHE A 1 98 ? 6.258 4.885 1.505 1.00 89.19 98 PHE A CA 1
ATOM 773 C C . PHE A 1 98 ? 7.022 4.204 0.362 1.00 89.19 98 PHE A C 1
ATOM 775 O O . PHE A 1 98 ? 8.135 4.604 0.013 1.00 89.19 98 PHE A O 1
ATOM 782 N N . TYR A 1 99 ? 6.410 3.202 -0.265 1.00 88.50 99 TYR A N 1
ATOM 783 C CA . TYR A 1 99 ? 7.024 2.503 -1.383 1.00 88.50 99 TYR A CA 1
ATOM 784 C C . TYR A 1 99 ? 7.144 3.377 -2.629 1.00 88.50 99 TYR A C 1
ATOM 786 O O . TYR A 1 99 ? 8.192 3.380 -3.265 1.00 88.50 99 TYR A O 1
ATOM 794 N N . VAL A 1 100 ? 6.116 4.164 -2.962 1.00 88.69 100 VAL A N 1
ATOM 795 C CA . VAL A 1 100 ? 6.178 5.107 -4.089 1.00 88.69 100 VAL A CA 1
ATOM 796 C C . VAL A 1 100 ? 7.327 6.097 -3.896 1.00 88.69 100 VAL A C 1
ATOM 798 O O . VAL A 1 100 ? 8.117 6.297 -4.816 1.00 88.69 100 VAL A O 1
ATOM 801 N N . ILE A 1 101 ? 7.480 6.650 -2.689 1.00 90.19 101 ILE A N 1
ATOM 802 C CA . ILE A 1 101 ? 8.606 7.536 -2.353 1.00 90.19 101 ILE A CA 1
ATOM 803 C C . ILE A 1 101 ? 9.943 6.804 -2.532 1.00 90.19 101 ILE A C 1
ATOM 805 O O . ILE A 1 101 ? 10.872 7.359 -3.112 1.00 90.19 101 ILE A O 1
ATOM 809 N N . SER A 1 102 ? 10.027 5.546 -2.096 1.00 88.19 102 SER A N 1
ATOM 810 C CA . SER A 1 102 ? 11.236 4.725 -2.235 1.00 88.19 102 SER A CA 1
ATOM 811 C C . SER A 1 102 ? 11.594 4.459 -3.703 1.00 88.19 102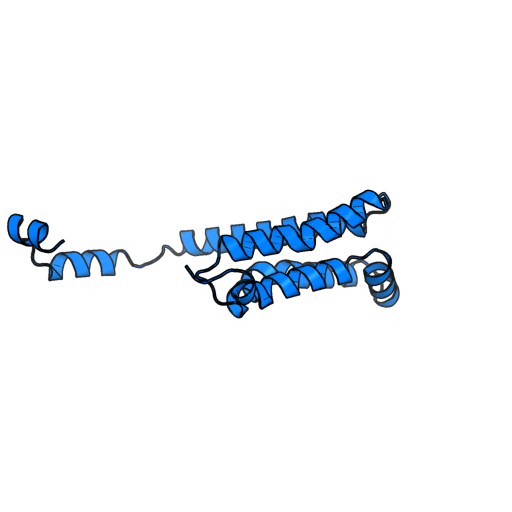 SER A C 1
ATOM 813 O O . SER A 1 102 ? 12.758 4.565 -4.079 1.00 88.19 102 SER A O 1
ATOM 815 N N . VAL A 1 103 ? 10.611 4.192 -4.568 1.00 87.81 103 VAL A N 1
ATOM 816 C CA . VAL A 1 103 ? 10.829 4.017 -6.015 1.00 87.81 103 VAL A CA 1
ATOM 817 C C . VAL A 1 103 ? 11.368 5.302 -6.650 1.00 87.81 103 VAL A C 1
ATOM 819 O O . VAL A 1 103 ? 12.316 5.241 -7.432 1.00 87.81 103 VAL A O 1
ATOM 822 N N . PHE A 1 104 ? 10.822 6.465 -6.284 1.00 88.38 104 PHE A N 1
ATOM 823 C CA . PHE A 1 104 ? 11.321 7.761 -6.760 1.00 88.38 104 PHE A CA 1
ATOM 824 C C . PHE A 1 104 ? 12.695 8.137 -6.199 1.00 88.38 104 PHE A C 1
ATOM 826 O O . PHE A 1 104 ? 13.413 8.910 -6.826 1.00 88.38 104 PHE A O 1
ATOM 833 N N . TYR A 1 105 ? 13.068 7.607 -5.035 1.00 89.19 105 TYR A N 1
ATOM 834 C CA . TYR A 1 105 ? 14.404 7.792 -4.478 1.00 89.19 105 TYR A CA 1
ATOM 835 C C . TYR A 1 105 ? 15.456 6.967 -5.234 1.00 89.19 105 TYR A C 1
ATOM 837 O O . TYR A 1 105 ? 16.566 7.439 -5.462 1.00 89.19 105 TYR A O 1
ATOM 845 N N . VAL A 1 106 ? 15.106 5.742 -5.643 1.00 87.44 106 VAL A N 1
ATOM 846 C CA . VAL A 1 106 ? 16.034 4.811 -6.307 1.00 87.44 106 VAL A CA 1
ATOM 847 C C . VAL A 1 106 ? 16.151 5.071 -7.813 1.00 87.44 106 VAL A C 1
ATOM 849 O O . VAL A 1 106 ? 17.224 4.883 -8.383 1.00 87.44 106 VAL A O 1
ATOM 852 N N . MET A 1 107 ? 15.074 5.494 -8.480 1.00 86.31 107 MET A N 1
ATOM 853 C CA . MET A 1 107 ? 15.053 5.721 -9.929 1.00 86.31 107 MET A CA 1
ATOM 854 C C . MET A 1 107 ? 14.775 7.189 -10.286 1.00 86.31 107 MET A C 1
ATOM 856 O O . MET A 1 107 ? 13.952 7.831 -9.635 1.00 86.31 107 MET A O 1
ATOM 860 N N . PRO A 1 108 ? 15.362 7.716 -11.382 1.00 87.62 108 PRO A N 1
ATOM 861 C CA . PRO A 1 108 ? 15.025 9.043 -11.889 1.00 87.62 108 PRO A CA 1
ATOM 862 C C . PRO A 1 108 ? 13.524 9.162 -12.157 1.00 87.62 108 PRO A C 1
ATOM 864 O O . PRO A 1 108 ? 12.927 8.239 -12.713 1.00 87.62 108 PRO A O 1
ATOM 867 N N . PHE A 1 109 ? 12.937 10.315 -11.833 1.00 82.06 109 PHE A N 1
ATOM 868 C CA . PHE A 1 109 ? 11.487 10.536 -11.869 1.00 82.06 109 PHE A CA 1
ATOM 869 C C . PHE A 1 109 ? 10.807 10.051 -13.160 1.00 82.06 109 PHE A C 1
ATOM 871 O O . PHE A 1 109 ? 9.811 9.334 -13.095 1.00 82.06 109 PHE A O 1
ATOM 878 N N . GLY A 1 110 ? 11.369 10.378 -14.330 1.00 84.75 110 GLY A N 1
ATOM 879 C CA . GLY A 1 110 ? 10.822 9.933 -15.615 1.00 84.75 110 GLY A CA 1
ATOM 880 C C . GLY A 1 110 ? 10.792 8.408 -15.740 1.00 84.75 110 GLY A C 1
ATOM 881 O O . GLY A 1 110 ? 9.749 7.829 -16.033 1.00 84.75 110 GLY A O 1
ATOM 882 N N . ASN A 1 111 ? 11.907 7.742 -15.435 1.00 84.94 111 ASN A N 1
ATOM 883 C CA . ASN A 1 111 ? 12.000 6.284 -15.509 1.00 84.94 111 ASN A CA 1
ATOM 884 C C . ASN A 1 111 ? 11.101 5.604 -14.475 1.00 84.94 111 ASN A C 1
ATOM 886 O O . ASN A 1 111 ? 10.411 4.651 -14.821 1.00 84.94 111 ASN A O 1
ATOM 890 N N . ALA A 1 112 ? 11.060 6.115 -13.243 1.00 86.12 112 ALA A N 1
ATOM 891 C CA . ALA A 1 112 ? 10.165 5.630 -12.196 1.00 86.12 112 ALA A CA 1
ATOM 892 C C . ALA A 1 112 ? 8.698 5.706 -12.638 1.00 86.12 112 ALA A C 1
ATOM 894 O O . ALA A 1 112 ? 7.949 4.741 -12.491 1.00 86.12 112 ALA A O 1
ATOM 895 N N . TRP A 1 113 ? 8.305 6.830 -13.241 1.00 86.06 113 TRP A N 1
ATOM 896 C CA . TRP A 1 113 ? 6.945 7.042 -13.718 1.00 86.06 113 TRP A CA 1
ATOM 897 C C . TRP A 1 113 ? 6.579 6.089 -14.860 1.00 86.06 113 TRP A C 1
ATOM 899 O O . TRP A 1 113 ? 5.588 5.361 -14.778 1.00 86.06 113 TRP A O 1
ATOM 909 N N . PHE A 1 114 ? 7.403 6.044 -15.912 1.00 87.25 114 PHE A N 1
ATOM 910 C CA . PHE A 1 114 ? 7.154 5.184 -17.069 1.00 87.25 114 PHE A CA 1
ATOM 911 C C . PHE A 1 114 ? 7.182 3.701 -16.698 1.00 87.25 114 PHE A C 1
ATOM 913 O O . PHE A 1 114 ? 6.289 2.958 -17.106 1.00 87.25 114 PHE A O 1
ATOM 920 N N . ASN A 1 115 ? 8.156 3.269 -15.896 1.00 86.25 115 ASN A N 1
ATOM 921 C CA . ASN A 1 115 ? 8.252 1.882 -15.453 1.00 86.25 115 ASN A CA 1
ATOM 922 C C . ASN A 1 115 ? 7.103 1.519 -14.510 1.00 86.25 115 ASN A C 1
ATOM 924 O O . ASN A 1 115 ? 6.523 0.451 -14.670 1.00 86.25 115 ASN A O 1
ATOM 928 N N . GLY A 1 116 ? 6.699 2.408 -13.600 1.00 86.62 116 GLY A N 1
ATOM 929 C CA . GLY A 1 116 ? 5.580 2.168 -12.686 1.00 86.62 116 GLY A CA 1
ATOM 930 C C . GLY A 1 116 ? 4.243 1.947 -13.401 1.00 86.62 116 GLY A C 1
ATOM 931 O O . GLY A 1 116 ? 3.461 1.089 -12.990 1.00 86.62 116 GLY A O 1
ATOM 932 N N . ILE A 1 117 ? 3.992 2.660 -14.505 1.00 87.50 117 ILE A N 1
ATOM 933 C CA . ILE A 1 117 ? 2.806 2.439 -15.350 1.00 87.50 117 ILE A CA 1
ATOM 934 C C . ILE A 1 117 ? 2.980 1.183 -16.207 1.00 87.50 117 ILE A C 1
ATOM 936 O O . ILE A 1 117 ? 2.109 0.315 -16.211 1.00 87.50 117 ILE A O 1
ATOM 940 N N . ARG A 1 118 ? 4.107 1.064 -16.920 1.00 87.06 118 ARG A N 1
ATOM 941 C CA . ARG A 1 118 ? 4.352 -0.018 -17.887 1.00 87.06 118 ARG A CA 1
ATOM 942 C C . ARG A 1 118 ? 4.418 -1.397 -17.233 1.00 87.06 118 ARG A C 1
ATOM 944 O O . ARG A 1 118 ? 3.972 -2.375 -17.827 1.00 87.06 118 ARG A O 1
ATOM 951 N N . LEU A 1 119 ? 5.000 -1.482 -16.041 1.00 88.00 119 LEU A N 1
ATOM 952 C CA . LEU A 1 119 ? 5.166 -2.727 -15.287 1.00 88.00 119 LEU A CA 1
ATOM 953 C C . LEU A 1 119 ? 3.954 -3.040 -14.398 1.00 88.00 119 LEU A C 1
ATOM 955 O O . LEU A 1 119 ? 3.865 -4.139 -13.860 1.00 88.00 119 LEU A O 1
ATOM 959 N N . GLY A 1 120 ? 2.995 -2.114 -14.290 1.00 87.44 120 GLY A N 1
ATOM 960 C CA . GLY A 1 120 ? 1.718 -2.349 -13.618 1.00 87.44 120 GLY A CA 1
ATOM 961 C C . GLY A 1 120 ? 1.699 -2.030 -12.123 1.00 87.44 120 GLY A C 1
ATOM 962 O O . GLY A 1 120 ? 0.665 -2.230 -11.489 1.00 87.44 120 GLY A O 1
ATOM 963 N N . LEU A 1 121 ? 2.780 -1.469 -11.568 1.00 90.25 121 LEU A N 1
ATOM 964 C CA . LEU A 1 121 ? 2.857 -1.077 -10.160 1.00 90.25 121 LEU A CA 1
ATOM 965 C C . LEU A 1 121 ? 1.772 -0.057 -9.789 1.00 90.25 121 LEU A C 1
ATOM 967 O O . LEU A 1 121 ? 0.998 -0.293 -8.867 1.00 90.25 121 LEU A O 1
ATOM 971 N N . PHE A 1 122 ? 1.680 1.073 -10.495 1.00 91.19 122 PHE A N 1
ATOM 972 C CA . PHE A 1 122 ? 0.699 2.109 -10.145 1.00 91.19 122 PHE A CA 1
ATOM 973 C C . PHE A 1 122 ? -0.755 1.643 -10.297 1.00 91.19 122 PHE A C 1
ATOM 975 O O . PHE A 1 122 ? -1.545 1.918 -9.394 1.00 91.19 122 PHE A O 1
ATOM 982 N N . PRO A 1 123 ? -1.127 0.890 -11.352 1.00 92.38 123 PRO A N 1
ATOM 983 C CA . PRO A 1 123 ? -2.419 0.210 -11.401 1.00 92.38 123 PRO A CA 1
ATOM 984 C C . PRO A 1 123 ? -2.697 -0.690 -10.187 1.00 92.38 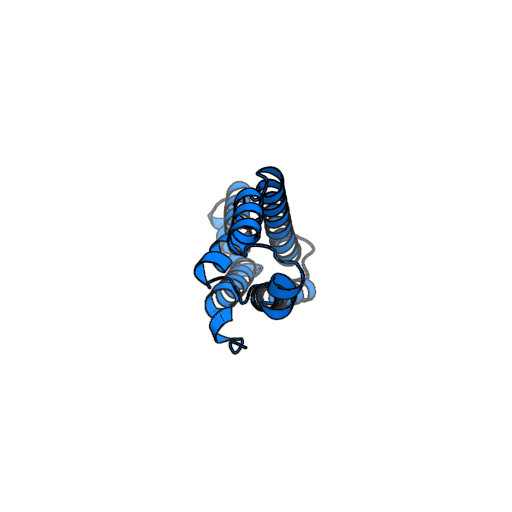123 PRO A C 1
ATOM 986 O O . PRO A 1 123 ? -3.787 -0.625 -9.624 1.00 92.38 123 PRO A O 1
ATOM 989 N N . CYS A 1 124 ? -1.717 -1.487 -9.749 1.00 93.31 124 CYS A N 1
ATOM 990 C CA . CYS A 1 124 ? -1.840 -2.344 -8.566 1.00 93.31 124 CYS A CA 1
ATOM 991 C C . CYS A 1 124 ? -2.099 -1.522 -7.293 1.00 93.31 124 CYS A C 1
ATOM 993 O O . CYS A 1 124 ? -3.005 -1.833 -6.521 1.00 93.31 124 CYS A O 1
ATOM 995 N N . ILE A 1 125 ? -1.366 -0.420 -7.104 1.00 92.19 125 ILE A N 1
ATOM 996 C CA . ILE A 1 125 ? -1.583 0.507 -5.984 1.00 92.19 125 ILE A CA 1
ATOM 997 C C . ILE A 1 125 ? -2.986 1.121 -6.046 1.00 92.19 125 ILE A C 1
ATOM 999 O O . ILE A 1 125 ? -3.678 1.183 -5.031 1.00 92.19 125 ILE A O 1
ATOM 1003 N N . LEU A 1 126 ? -3.423 1.557 -7.229 1.00 93.38 126 LEU A N 1
ATOM 1004 C CA . LEU A 1 126 ? -4.732 2.177 -7.418 1.00 93.38 126 LEU A CA 1
ATOM 1005 C C . LEU A 1 126 ? -5.868 1.216 -7.053 1.00 93.38 126 LEU A C 1
ATOM 1007 O O . LEU A 1 126 ? -6.781 1.608 -6.328 1.00 93.38 126 LEU A O 1
ATOM 1011 N N . ILE A 1 127 ? -5.787 -0.040 -7.505 1.00 93.50 127 ILE A N 1
ATOM 1012 C CA . ILE A 1 127 ? -6.744 -1.094 -7.142 1.00 93.50 127 ILE A CA 1
ATOM 1013 C C . ILE A 1 127 ? -6.761 -1.271 -5.626 1.00 93.50 127 ILE A C 1
ATOM 1015 O O . ILE A 1 127 ? -7.833 -1.239 -5.020 1.00 93.50 127 ILE A O 1
ATOM 1019 N N . SER A 1 128 ? -5.588 -1.380 -5.002 1.00 93.38 128 SER A N 1
ATOM 1020 C CA . SER A 1 128 ? -5.510 -1.586 -3.562 1.00 93.38 128 SER A CA 1
ATOM 1021 C C . SER A 1 128 ? -6.139 -0.451 -2.758 1.00 93.38 128 SER A C 1
ATOM 1023 O O . SER A 1 128 ? -6.910 -0.695 -1.828 1.00 93.38 128 SER A O 1
ATOM 1025 N N . LEU A 1 129 ? -5.834 0.799 -3.116 1.00 92.75 129 LEU A N 1
ATOM 1026 C CA . LEU A 1 129 ? -6.390 1.978 -2.454 1.00 92.75 129 LEU A CA 1
ATOM 1027 C C . LEU A 1 129 ? -7.901 2.083 -2.679 1.00 92.75 129 LEU A C 1
ATOM 1029 O O . LEU A 1 129 ? -8.632 2.396 -1.739 1.00 92.75 129 LEU A O 1
ATOM 1033 N N . ALA A 1 130 ? -8.378 1.772 -3.886 1.00 93.12 130 ALA A N 1
ATOM 1034 C CA . ALA A 1 130 ? -9.803 1.756 -4.192 1.00 93.12 130 ALA A CA 1
ATOM 1035 C C . ALA A 1 130 ? -10.547 0.734 -3.323 1.00 93.12 130 ALA A C 1
ATOM 1037 O O . ALA A 1 130 ? -11.572 1.070 -2.732 1.00 93.12 130 ALA A O 1
ATOM 1038 N N . VAL A 1 131 ? -10.019 -0.482 -3.170 1.00 93.00 131 VAL A N 1
ATOM 1039 C CA . VAL A 1 131 ? -10.634 -1.507 -2.315 1.00 93.00 131 VAL A CA 1
ATOM 1040 C C . VAL A 1 131 ? -10.593 -1.099 -0.840 1.00 93.00 131 VAL A C 1
ATOM 1042 O O . VAL A 1 131 ? -11.602 -1.226 -0.148 1.00 93.00 131 VAL A O 1
ATOM 1045 N N . LEU A 1 132 ? -9.477 -0.549 -0.346 1.00 91.81 132 LEU A N 1
ATOM 1046 C CA . LEU A 1 132 ? -9.391 -0.062 1.037 1.00 91.81 132 LEU A CA 1
ATOM 1047 C C . LEU A 1 132 ? -10.398 1.061 1.315 1.00 91.81 132 LEU A C 1
ATOM 1049 O O . LEU A 1 132 ? -11.022 1.063 2.379 1.00 91.81 132 LEU A O 1
ATOM 1053 N N . PHE A 1 133 ? -10.582 1.987 0.372 1.00 92.19 133 PHE A N 1
ATOM 1054 C CA . PHE A 1 133 ? -11.488 3.123 0.523 1.00 92.19 133 PHE A CA 1
ATOM 1055 C C . PHE A 1 133 ? -12.961 2.733 0.357 1.00 92.19 133 PHE A C 1
ATOM 1057 O O . PHE A 1 133 ? -13.791 3.102 1.180 1.00 92.19 133 PHE A O 1
ATOM 1064 N N . TYR A 1 134 ? -13.304 1.953 -0.669 1.00 90.62 134 TYR A N 1
ATOM 1065 C CA . TYR A 1 134 ? -14.690 1.568 -0.956 1.00 90.62 134 TYR A CA 1
ATOM 1066 C C . TYR A 1 134 ? -15.141 0.287 -0.247 1.00 90.62 134 TYR A C 1
ATOM 1068 O O . TYR A 1 134 ? -16.314 -0.069 -0.335 1.00 90.62 134 TYR A O 1
ATOM 1076 N N . GLY A 1 135 ? -14.257 -0.384 0.490 1.00 84.38 135 GLY A N 1
ATOM 1077 C CA . GLY A 1 135 ? -14.526 -1.661 1.149 1.00 84.38 135 GLY A CA 1
ATOM 1078 C C . GLY A 1 135 ? -15.758 -1.691 2.057 1.00 84.38 135 GLY A C 1
ATOM 1079 O O . GLY A 1 135 ? -16.463 -2.694 2.086 1.00 84.38 135 GLY A O 1
ATOM 1080 N N . GLU A 1 136 ? -16.086 -0.583 2.726 1.00 82.69 136 GLU A N 1
ATOM 1081 C CA . GLU A 1 136 ? -17.316 -0.470 3.534 1.00 82.69 136 GLU A CA 1
ATOM 1082 C C . GLU A 1 136 ? -18.605 -0.597 2.716 1.00 82.69 136 GLU A C 1
ATOM 1084 O O . GLU A 1 136 ? -19.640 -0.954 3.263 1.00 82.69 136 GLU A O 1
ATOM 1089 N N . ARG A 1 137 ? -18.561 -0.274 1.419 1.00 82.31 137 ARG A N 1
ATOM 1090 C CA . ARG A 1 137 ? -19.697 -0.431 0.501 1.00 82.31 137 ARG A CA 1
ATOM 1091 C C . ARG A 1 137 ? -19.729 -1.811 -0.152 1.00 82.31 137 ARG A C 1
ATOM 1093 O O . ARG A 1 137 ? -20.760 -2.188 -0.694 1.00 82.31 137 ARG A O 1
ATOM 1100 N N . LEU A 1 138 ? -18.604 -2.528 -0.142 1.00 71.81 138 LEU A N 1
ATOM 1101 C CA . LEU A 1 138 ? -18.467 -3.849 -0.760 1.00 71.81 138 LEU A CA 1
ATOM 1102 C C . LEU A 1 138 ? -18.961 -4.977 0.153 1.00 71.81 138 LEU A C 1
ATOM 1104 O O . LEU A 1 138 ? -19.381 -6.014 -0.351 1.00 71.81 138 LEU A O 1
ATOM 1108 N N . LEU A 1 139 ? -18.920 -4.787 1.475 1.00 72.56 139 LEU A N 1
ATOM 1109 C CA . LEU A 1 139 ? -19.409 -5.759 2.451 1.00 72.56 139 LEU A CA 1
ATOM 1110 C C . LEU A 1 139 ? -20.640 -5.202 3.183 1.00 72.56 139 LEU A C 1
ATOM 1112 O O . LEU A 1 139 ? -20.576 -4.080 3.687 1.00 72.56 139 LEU A O 1
ATOM 1116 N N . PRO A 1 140 ? -21.751 -5.955 3.274 1.00 63.38 140 PRO A N 1
ATOM 1117 C CA . PRO A 1 140 ? -22.892 -5.545 4.084 1.00 63.38 140 PRO A CA 1
ATOM 1118 C C . PRO A 1 140 ? -22.469 -5.415 5.554 1.00 63.38 140 PRO A C 1
ATOM 1120 O O . PRO A 1 140 ? -21.734 -6.257 6.072 1.00 63.38 140 PRO A O 1
ATOM 1123 N N . LYS A 1 141 ? -22.919 -4.345 6.222 1.00 59.59 141 LYS A N 1
ATOM 1124 C CA . LYS A 1 141 ? -22.768 -4.206 7.677 1.00 59.59 141 LYS A CA 1
ATOM 1125 C C . LYS A 1 141 ? -23.627 -5.283 8.345 1.00 59.59 141 LYS A C 1
ATOM 1127 O O . LYS A 1 141 ? -24.849 -5.204 8.248 1.00 59.59 141 LYS A O 1
ATOM 1132 N N . ASN A 1 142 ? -22.977 -6.261 8.974 1.00 55.44 142 ASN A N 1
ATOM 1133 C CA . ASN A 1 142 ? -23.619 -7.202 9.895 1.00 55.44 142 ASN A CA 1
ATOM 1134 C C . ASN A 1 142 ? -23.745 -6.582 11.286 1.00 55.44 142 ASN A C 1
ATOM 1136 O O . ASN A 1 142 ? -22.790 -5.881 11.701 1.00 55.44 142 ASN A O 1
#

Sequence (142 aa):
MELICDALEIESSSINSIESLNHGKSLSTIIIHYIFLFIINILVMGIVGYLTLDSEATFHSRIGAYLLSFFIPCFIVFFTQKLTSGERLLKYGMGYIFYVISVFYVMPFGNAWFNGIRLGLFPCILISLAVLFYGERLLPKN

Radius of gyration: 21.83 Å; chains: 1; bounding box: 44×25×65 Å